Protein AF-A0A815UKU4-F1 (afdb_monomer_lite)

Radius of gyration: 18.38 Å; chains: 1; bounding box: 39×17×52 Å

Structure (mmCIF, N/CA/C/O backbone):
data_AF-A0A815UKU4-F1
#
_entry.id   AF-A0A815UKU4-F1
#
loop_
_atom_site.group_PDB
_atom_site.id
_atom_site.type_symbol
_atom_site.label_atom_id
_atom_site.label_alt_id
_atom_site.label_comp_id
_atom_site.label_asym_id
_atom_site.label_entity_id
_atom_site.label_seq_id
_atom_site.pdbx_PDB_ins_code
_atom_site.Cartn_x
_atom_site.Cartn_y
_atom_site.Cartn_z
_atom_site.occupancy
_atom_site.B_iso_or_equiv
_atom_site.auth_seq_id
_atom_site.auth_comp_id
_atom_site.auth_asym_id
_atom_site.auth_atom_id
_atom_site.pdbx_PDB_model_num
ATOM 1 N N . MET A 1 1 ? -2.535 3.174 -25.191 1.00 57.84 1 MET A N 1
ATOM 2 C CA . MET A 1 1 ? -2.035 2.491 -23.975 1.00 57.84 1 MET A CA 1
ATOM 3 C C . MET A 1 1 ? -2.349 3.275 -22.699 1.00 57.84 1 MET A C 1
ATOM 5 O O . MET A 1 1 ? -3.043 2.738 -21.852 1.00 57.84 1 MET A O 1
ATOM 9 N N . ILE A 1 2 ? -1.960 4.555 -22.588 1.00 61.06 2 ILE A N 1
ATOM 10 C CA . ILE A 1 2 ? -2.273 5.411 -21.417 1.00 61.06 2 ILE A CA 1
ATOM 11 C C . ILE A 1 2 ? -3.789 5.547 -21.174 1.00 61.06 2 ILE A C 1
ATOM 13 O O . ILE A 1 2 ? -4.244 5.445 -20.040 1.00 61.06 2 ILE A O 1
ATOM 17 N N . GLN A 1 3 ? -4.589 5.665 -22.239 1.00 64.94 3 GLN A N 1
ATOM 18 C CA . GLN A 1 3 ? -6.052 5.749 -22.132 1.00 64.94 3 GLN A CA 1
ATOM 19 C C . GLN A 1 3 ? -6.693 4.501 -21.499 1.00 64.94 3 GLN A C 1
ATOM 21 O O . GLN A 1 3 ? -7.680 4.617 -20.782 1.00 64.94 3 GLN A O 1
ATOM 26 N N . ALA A 1 4 ? -6.119 3.315 -21.725 1.00 63.22 4 ALA A N 1
ATOM 27 C CA . ALA A 1 4 ? -6.624 2.071 -21.146 1.00 63.22 4 ALA A CA 1
ATOM 28 C C . ALA A 1 4 ? -6.343 1.997 -19.638 1.00 63.22 4 ALA A C 1
ATOM 30 O O . ALA A 1 4 ? -7.191 1.535 -18.884 1.00 63.22 4 ALA A O 1
ATOM 31 N N . ILE A 1 5 ? -5.194 2.524 -19.196 1.00 65.50 5 ILE A N 1
ATOM 32 C CA . ILE A 1 5 ? -4.844 2.637 -17.773 1.00 65.50 5 ILE A CA 1
ATOM 33 C C . ILE A 1 5 ? -5.769 3.646 -17.083 1.00 65.50 5 ILE A C 1
ATOM 35 O O . ILE A 1 5 ? -6.315 3.348 -16.028 1.00 65.50 5 ILE A O 1
ATOM 39 N N . ILE A 1 6 ? -6.016 4.806 -17.704 1.00 70.56 6 ILE A N 1
ATOM 40 C CA . ILE A 1 6 ? -6.940 5.821 -17.168 1.00 70.56 6 ILE A CA 1
ATOM 41 C C . ILE A 1 6 ? -8.360 5.257 -17.030 1.00 70.56 6 ILE A C 1
ATOM 43 O O . ILE A 1 6 ? -9.017 5.513 -16.025 1.00 70.56 6 ILE A O 1
ATOM 47 N N . ASN A 1 7 ? -8.830 4.477 -18.006 1.00 65.19 7 ASN A N 1
ATOM 48 C CA . ASN A 1 7 ? -10.153 3.858 -17.945 1.00 65.19 7 ASN A CA 1
ATOM 49 C C . ASN A 1 7 ? -10.215 2.762 -16.864 1.00 65.19 7 ASN A C 1
ATOM 51 O O . ASN A 1 7 ? -11.135 2.774 -16.056 1.00 65.19 7 ASN A O 1
ATOM 55 N N . ALA A 1 8 ? -9.189 1.910 -16.752 1.00 61.19 8 ALA A N 1
ATOM 56 C CA . ALA A 1 8 ? -9.108 0.904 -15.690 1.00 61.19 8 ALA A CA 1
ATOM 57 C C . ALA A 1 8 ? -9.085 1.527 -14.280 1.00 61.19 8 ALA A C 1
ATOM 59 O O . ALA A 1 8 ? -9.707 0.992 -13.363 1.00 61.19 8 ALA A O 1
ATOM 60 N N . CYS A 1 9 ? -8.416 2.675 -14.109 1.00 56.84 9 CYS A N 1
ATOM 61 C CA . CYS A 1 9 ? -8.407 3.435 -12.854 1.00 56.84 9 CYS A CA 1
ATOM 62 C C . CYS A 1 9 ? -9.742 4.142 -12.562 1.00 56.84 9 CYS A C 1
ATOM 64 O O . CYS A 1 9 ? -10.086 4.324 -11.398 1.00 56.84 9 CYS A O 1
ATOM 66 N N . LYS A 1 10 ? -10.507 4.541 -13.588 1.00 60.84 10 LYS A N 1
ATOM 67 C CA . LYS A 1 10 ? -11.860 5.098 -13.412 1.00 60.84 10 LYS A CA 1
ATOM 68 C C . LYS A 1 10 ? -12.863 4.032 -12.968 1.00 60.84 10 LYS A C 1
ATOM 70 O O . LYS A 1 10 ? -13.695 4.321 -12.114 1.00 60.84 10 LYS A O 1
ATOM 75 N N . ASP A 1 11 ? -12.744 2.814 -13.491 1.00 55.22 11 ASP A N 1
ATOM 76 C CA . ASP A 1 11 ? -13.663 1.706 -13.190 1.00 55.22 11 ASP A CA 1
ATOM 77 C C . ASP A 1 11 ? -13.398 1.054 -11.816 1.00 55.22 11 ASP A C 1
ATOM 79 O O . ASP A 1 11 ? -14.298 0.477 -11.204 1.00 55.22 11 ASP A O 1
ATOM 83 N N . THR A 1 12 ? -12.178 1.180 -11.279 1.00 52.59 12 THR A N 1
ATOM 84 C CA . THR A 1 12 ? -11.830 0.695 -9.925 1.00 52.59 12 THR A CA 1
ATOM 85 C C . THR A 1 12 ? -12.334 1.602 -8.801 1.00 52.59 12 THR A C 1
ATOM 87 O O . THR A 1 12 ? -12.478 1.145 -7.671 1.00 52.59 12 THR A O 1
ATOM 90 N N . LEU A 1 13 ? -12.655 2.866 -9.096 1.00 50.06 13 LEU A N 1
ATOM 91 C CA . LEU A 1 13 ? -13.211 3.816 -8.124 1.00 50.06 13 LEU A CA 1
ATOM 92 C C . LEU A 1 13 ? -14.706 3.590 -7.829 1.00 50.06 13 LEU A C 1
ATOM 94 O O . LEU A 1 13 ? -15.226 4.178 -6.885 1.00 50.06 13 LEU A O 1
ATOM 98 N N . THR A 1 14 ? -15.399 2.744 -8.600 1.00 50.56 14 THR A N 1
ATOM 99 C CA . THR A 1 14 ? -16.851 2.513 -8.469 1.00 50.56 14 THR A CA 1
ATOM 100 C C . THR A 1 14 ? -17.234 1.084 -8.078 1.00 50.56 14 THR A C 1
ATOM 102 O O . THR A 1 14 ? -18.389 0.848 -7.730 1.00 50.56 14 THR A O 1
ATOM 105 N N . THR A 1 15 ? -16.301 0.127 -8.097 1.00 46.16 15 THR A N 1
ATOM 106 C CA . THR A 1 15 ? -16.606 -1.302 -7.872 1.00 46.16 15 THR A CA 1
ATOM 107 C C . THR A 1 15 ? -16.377 -1.800 -6.449 1.00 46.16 15 THR A C 1
ATOM 109 O O . THR A 1 15 ? -16.896 -2.856 -6.103 1.00 46.16 15 THR A O 1
ATOM 112 N N . ASN A 1 16 ? -15.739 -1.006 -5.589 1.00 49.50 16 ASN A N 1
ATOM 113 C CA . ASN A 1 16 ? -15.801 -1.201 -4.142 1.00 49.50 16 ASN A CA 1
ATOM 114 C C . ASN A 1 16 ? -16.555 -0.022 -3.535 1.00 49.50 16 ASN A C 1
ATOM 116 O O . ASN A 1 16 ? 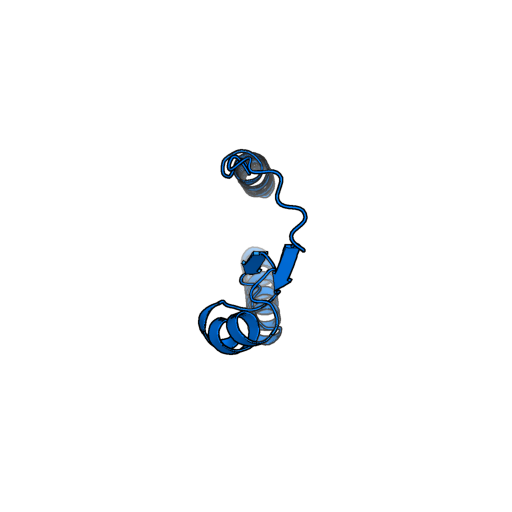-15.972 0.865 -2.914 1.00 49.50 16 ASN A O 1
ATOM 120 N N . SER A 1 17 ? -17.868 0.012 -3.776 1.00 42.72 17 SER A N 1
ATOM 121 C CA . SER A 1 17 ? -18.752 0.838 -2.963 1.00 42.72 17 SER A CA 1
ATOM 122 C C . SER A 1 17 ? -18.512 0.463 -1.505 1.00 42.72 17 SER A C 1
ATOM 124 O O . SER A 1 17 ? -18.702 -0.690 -1.110 1.00 42.72 17 SER A O 1
ATOM 126 N N . ILE A 1 18 ? -18.075 1.448 -0.725 1.00 54.75 18 ILE A N 1
ATOM 127 C CA . ILE A 1 18 ? -18.084 1.435 0.733 1.00 54.75 18 ILE A CA 1
ATOM 128 C C . ILE A 1 18 ? -19.568 1.421 1.126 1.00 54.75 18 ILE A C 1
ATOM 130 O O . ILE A 1 18 ? -20.181 2.446 1.410 1.00 54.75 18 ILE A O 1
ATOM 134 N N . HIS A 1 19 ? -20.205 0.263 0.998 1.00 53.16 19 HIS A N 1
ATOM 135 C CA . HIS A 1 19 ? -21.571 0.005 1.427 1.00 53.16 19 HIS A CA 1
ATOM 136 C C . HIS A 1 19 ? -21.537 -1.104 2.464 1.00 53.16 19 HIS A C 1
ATOM 138 O O . HIS A 1 19 ? -21.825 -2.270 2.216 1.00 53.16 19 HIS A O 1
ATOM 144 N N . GLY A 1 20 ? -21.161 -0.662 3.654 1.00 46.75 20 GLY A N 1
ATOM 145 C CA . GLY A 1 20 ? -21.531 -1.247 4.925 1.00 46.75 20 GLY A CA 1
ATOM 146 C C . GLY A 1 20 ? -21.812 -0.088 5.866 1.00 46.75 20 GLY A C 1
ATOM 147 O O . GLY A 1 20 ? -20.999 0.216 6.730 1.00 46.75 20 GLY A O 1
ATOM 148 N N . GLU A 1 21 ? -22.923 0.617 5.638 1.00 60.72 21 GLU A N 1
ATOM 149 C CA . GLU A 1 21 ? -23.481 1.527 6.632 1.00 60.72 21 GLU A CA 1
ATOM 150 C C . GLU A 1 21 ? -23.696 0.759 7.940 1.00 60.72 21 GLU A C 1
ATOM 152 O O . GLU A 1 21 ? -24.648 0.003 8.100 1.00 60.72 21 GLU A O 1
ATOM 157 N N . THR A 1 22 ? -22.834 1.022 8.908 1.00 52.09 22 THR A N 1
ATOM 158 C CA . THR A 1 22 ? -23.268 1.268 10.275 1.00 52.09 22 THR A CA 1
ATOM 159 C C . THR A 1 22 ? -22.486 2.478 10.733 1.00 52.09 22 THR A C 1
ATOM 161 O O . THR A 1 22 ? -21.262 2.415 10.811 1.00 52.09 22 THR A O 1
ATOM 164 N N . ASN A 1 23 ? -23.186 3.582 11.001 1.00 54.28 23 ASN A N 1
ATOM 165 C CA . ASN A 1 23 ? -22.653 4.695 11.777 1.00 54.28 23 ASN A CA 1
ATOM 166 C C . ASN A 1 23 ? -22.050 4.133 13.064 1.00 54.28 23 ASN A C 1
ATOM 168 O O . ASN A 1 23 ? -22.750 3.884 14.044 1.00 54.28 23 ASN A O 1
ATOM 172 N N . SER A 1 24 ? -20.747 3.919 13.050 1.00 55.59 24 SER A N 1
ATOM 173 C CA . SER A 1 24 ? -19.969 3.712 14.244 1.00 55.59 24 SER A CA 1
ATOM 174 C C . SER A 1 24 ? -19.047 4.919 14.290 1.00 55.59 24 SER A C 1
ATOM 176 O O . SER A 1 24 ? -18.352 5.211 13.321 1.00 55.59 24 SER A O 1
ATOM 178 N N . ASN A 1 25 ? -19.085 5.683 15.380 1.00 67.69 25 ASN A N 1
ATOM 179 C CA . ASN A 1 25 ? -18.122 6.756 15.652 1.00 67.69 25 ASN A CA 1
ATOM 180 C C . ASN A 1 25 ? -16.721 6.161 15.913 1.00 67.69 25 ASN A C 1
ATOM 182 O O . ASN A 1 25 ? -16.052 6.533 16.875 1.00 67.69 25 ASN A O 1
ATOM 186 N N . ARG A 1 26 ? -16.309 5.164 15.130 1.00 71.50 26 ARG A N 1
ATOM 187 C CA . ARG A 1 26 ? -15.044 4.463 15.267 1.00 71.50 26 ARG A CA 1
ATOM 188 C C . ARG A 1 26 ? -14.039 5.126 14.349 1.00 71.50 26 ARG A C 1
ATOM 190 O O . ARG A 1 26 ? -14.344 5.559 13.240 1.00 71.50 26 ARG A O 1
ATOM 197 N N . LEU A 1 27 ? -12.834 5.268 14.875 1.00 80.12 27 LEU A N 1
ATOM 198 C CA . LEU A 1 27 ? -11.725 5.866 14.160 1.00 80.12 27 LEU A CA 1
ATOM 199 C C . LEU A 1 27 ? -11.337 4.941 12.997 1.00 80.12 27 LEU A C 1
ATOM 201 O O . LEU A 1 27 ? -11.098 3.758 13.225 1.00 80.12 27 LEU A O 1
ATOM 205 N N . LEU A 1 28 ? -11.244 5.480 11.780 1.00 84.88 28 LEU A N 1
ATOM 206 C CA . LEU A 1 28 ? -10.686 4.762 10.634 1.00 84.88 28 LEU A CA 1
ATOM 207 C C . LEU A 1 28 ? -9.173 5.008 10.556 1.00 84.88 28 LEU A C 1
ATOM 209 O O . LEU A 1 28 ? -8.726 6.155 10.493 1.00 84.88 28 LEU A O 1
ATOM 213 N N . ILE A 1 29 ? -8.385 3.936 10.528 1.00 83.56 29 ILE A N 1
ATOM 214 C CA . ILE A 1 29 ? -6.927 3.958 10.399 1.00 83.56 29 ILE A CA 1
ATOM 215 C C . ILE A 1 29 ? -6.538 3.350 9.052 1.00 83.56 29 ILE A C 1
ATOM 217 O O . ILE A 1 29 ? -6.777 2.173 8.796 1.00 83.56 29 ILE A O 1
ATOM 221 N N . LEU A 1 30 ? -5.874 4.144 8.211 1.00 84.25 30 LEU A N 1
ATOM 222 C CA . LEU A 1 30 ? -5.323 3.687 6.936 1.00 84.25 30 LEU A CA 1
ATOM 223 C C . LEU A 1 30 ? -3.849 3.308 7.113 1.00 84.25 30 LEU A C 1
ATOM 225 O O . LEU A 1 30 ? -2.989 4.174 7.291 1.00 84.25 30 LEU A O 1
ATOM 229 N N . HIS A 1 31 ? -3.544 2.014 7.060 1.00 83.56 31 HIS A N 1
ATOM 230 C CA . HIS A 1 31 ? -2.180 1.509 7.140 1.00 83.56 31 HIS A CA 1
ATOM 231 C C . HIS A 1 31 ? -1.582 1.323 5.740 1.00 83.56 31 HIS A C 1
ATOM 233 O O . HIS A 1 31 ? -2.151 0.654 4.878 1.00 83.56 31 HIS A O 1
ATOM 239 N N . LEU A 1 32 ? -0.398 1.900 5.519 1.00 80.75 32 LEU A N 1
ATOM 240 C CA . LEU A 1 32 ? 0.268 1.883 4.213 1.00 80.75 32 LEU A CA 1
ATOM 241 C C . LEU A 1 32 ? 0.802 0.491 3.847 1.00 80.75 32 LEU A C 1
ATOM 243 O O . LEU A 1 32 ? 0.824 0.142 2.673 1.00 80.75 32 LEU A O 1
ATOM 247 N N . GLY A 1 33 ? 1.249 -0.291 4.829 1.00 78.50 33 GLY A N 1
ATOM 248 C CA . GLY A 1 33 ? 1.851 -1.607 4.620 1.00 78.50 33 GLY A CA 1
ATOM 249 C C . GLY A 1 33 ? 0.850 -2.740 4.385 1.00 78.50 33 GLY A C 1
ATOM 250 O O . GLY A 1 33 ? -0.352 -2.536 4.209 1.00 78.5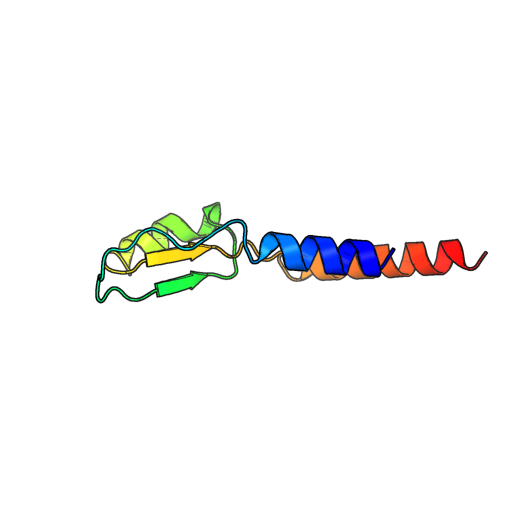0 33 GLY A O 1
ATOM 251 N N . THR A 1 34 ? 1.374 -3.963 4.388 1.00 76.06 34 THR A N 1
ATOM 252 C CA . THR A 1 34 ? 0.594 -5.194 4.228 1.00 76.06 34 THR A CA 1
ATOM 253 C C . THR A 1 34 ? 0.050 -5.701 5.558 1.00 76.06 34 THR A C 1
ATOM 255 O O . THR A 1 34 ? 0.715 -5.609 6.591 1.00 76.06 34 THR A O 1
ATOM 258 N N . ARG A 1 35 ? -1.133 -6.317 5.507 1.00 73.56 35 ARG A N 1
ATOM 259 C CA . ARG A 1 35 ? -1.853 -6.873 6.663 1.00 73.56 35 ARG A CA 1
ATOM 260 C C . ARG A 1 35 ? -1.019 -7.848 7.508 1.00 73.56 35 ARG A C 1
ATOM 262 O O . ARG A 1 35 ? -1.080 -7.791 8.733 1.00 73.56 35 ARG A O 1
ATOM 269 N N . ASP A 1 36 ? -0.220 -8.691 6.857 1.00 73.00 36 ASP A N 1
ATOM 270 C CA . ASP A 1 36 ? 0.444 -9.847 7.479 1.00 73.00 36 ASP A CA 1
ATOM 271 C C . ASP A 1 36 ? 1.425 -9.490 8.602 1.00 73.00 36 ASP A C 1
ATOM 273 O O . ASP A 1 36 ? 1.599 -10.269 9.531 1.00 73.00 36 ASP A O 1
ATOM 277 N N . ALA A 1 37 ? 2.050 -8.313 8.539 1.00 64.00 37 ALA A N 1
ATOM 278 C CA . ALA A 1 37 ? 3.044 -7.894 9.528 1.00 64.00 37 ALA A CA 1
ATOM 279 C C . ALA A 1 37 ? 2.460 -7.027 10.652 1.00 64.00 37 ALA A C 1
ATOM 281 O O . ALA A 1 37 ? 3.120 -6.811 11.660 1.00 64.00 37 ALA A O 1
ATOM 282 N N . ALA A 1 38 ? 1.254 -6.490 10.469 1.00 67.75 38 ALA A N 1
ATOM 283 C CA . ALA A 1 38 ? 0.751 -5.387 11.280 1.00 67.75 38 ALA A CA 1
ATOM 284 C C . ALA A 1 38 ? -0.494 -5.764 12.100 1.00 67.75 38 ALA A C 1
ATOM 286 O O . ALA A 1 38 ? -0.814 -5.098 13.082 1.00 67.75 38 ALA A O 1
ATOM 287 N N . ILE A 1 39 ? -1.211 -6.832 11.737 1.00 72.44 39 ILE A N 1
ATOM 288 C CA . ILE A 1 39 ? -2.538 -7.087 12.307 1.00 72.44 39 ILE A CA 1
ATOM 289 C C . ILE A 1 39 ? -2.536 -7.384 13.812 1.00 72.44 39 ILE A C 1
ATOM 291 O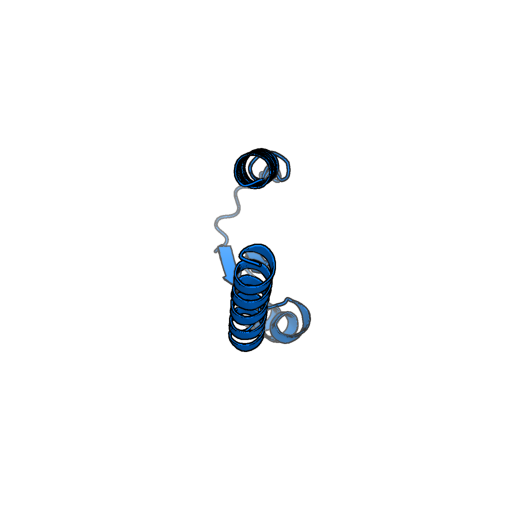 O . ILE A 1 39 ? -3.461 -6.963 14.505 1.00 72.44 39 ILE A O 1
ATOM 295 N N . GLU A 1 40 ? -1.504 -8.064 14.322 1.00 70.62 40 GLU A N 1
ATOM 296 C CA . GLU A 1 40 ? -1.398 -8.395 15.750 1.00 70.62 40 GLU A CA 1
ATOM 297 C C . GLU A 1 40 ? -1.187 -7.141 16.6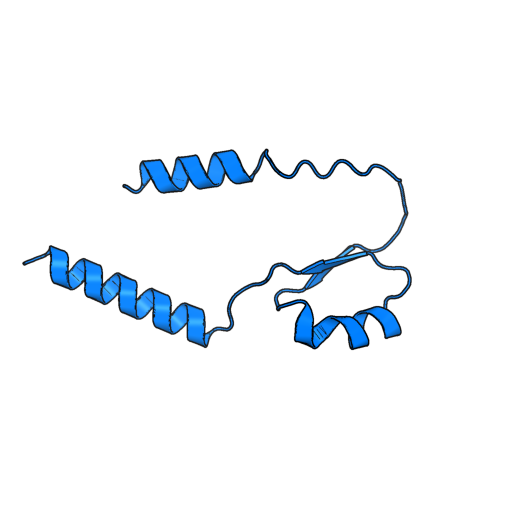08 1.00 70.62 40 GLU A C 1
ATOM 299 O O . GLU A 1 40 ? -1.828 -6.989 17.650 1.00 70.62 40 GLU A O 1
ATOM 304 N N . ASP A 1 41 ? -0.367 -6.200 16.137 1.00 72.88 41 ASP A N 1
ATOM 305 C CA . ASP A 1 41 ? -0.125 -4.936 16.833 1.00 72.88 41 ASP A CA 1
ATOM 306 C C . ASP A 1 41 ? -1.366 -4.035 16.795 1.00 72.88 41 ASP A C 1
ATOM 308 O O . ASP A 1 41 ? -1.784 -3.492 17.821 1.00 72.88 41 ASP A O 1
ATOM 312 N N . TYR A 1 42 ? -2.021 -3.910 15.637 1.00 74.06 42 TYR A N 1
ATOM 313 C CA . TYR A 1 42 ? -3.196 -3.045 15.508 1.00 74.06 42 TYR A CA 1
ATOM 314 C C . TYR A 1 42 ? -4.398 -3.548 16.317 1.00 74.06 42 TYR A C 1
ATOM 316 O O . TYR A 1 42 ? -5.072 -2.739 16.954 1.00 74.06 42 TYR A O 1
ATOM 324 N N . ALA A 1 43 ? -4.627 -4.865 16.376 1.00 72.81 43 ALA A N 1
ATOM 325 C CA . ALA A 1 43 ? -5.702 -5.442 17.186 1.00 72.81 43 ALA A CA 1
ATOM 326 C C . ALA A 1 43 ? -5.517 -5.180 18.692 1.00 72.81 43 ALA A C 1
ATOM 328 O O . ALA A 1 43 ? -6.496 -5.037 19.422 1.00 72.81 43 ALA A O 1
ATOM 329 N N . LYS A 1 44 ? -4.265 -5.084 19.160 1.00 79.56 44 LYS A N 1
ATOM 330 C CA . LYS A 1 44 ? -3.940 -4.843 20.570 1.00 79.56 44 LYS A CA 1
ATOM 331 C C . LYS A 1 44 ? -4.153 -3.390 20.996 1.00 79.56 44 LYS A C 1
ATOM 333 O O . LYS A 1 44 ? -4.620 -3.150 22.107 1.00 79.56 44 LYS A O 1
ATOM 338 N N . TYR A 1 45 ? -3.778 -2.430 20.152 1.00 79.38 45 TYR A N 1
ATOM 339 C CA . TYR A 1 45 ? -3.788 -1.004 20.508 1.00 79.38 45 TYR A CA 1
ATOM 340 C C . TYR A 1 45 ? -5.030 -0.250 20.021 1.00 79.38 45 TYR A C 1
ATOM 342 O O . TYR A 1 45 ? -5.362 0.793 20.581 1.00 79.38 45 TYR A O 1
ATOM 350 N N . TYR A 1 46 ? -5.729 -0.775 19.013 1.00 79.69 46 TYR A N 1
ATOM 351 C CA . TYR A 1 46 ? -6.815 -0.082 18.321 1.00 79.69 46 TYR A CA 1
ATOM 352 C C . TYR A 1 46 ? -8.060 -0.970 18.167 1.00 79.69 46 TYR A C 1
ATOM 354 O O . TYR A 1 46 ? -8.697 -0.978 17.118 1.00 79.69 46 TYR A O 1
ATOM 362 N N . ALA A 1 47 ? -8.423 -1.709 19.223 1.00 77.56 47 ALA A N 1
ATOM 363 C CA . ALA A 1 47 ? -9.555 -2.647 19.229 1.00 77.56 47 ALA A CA 1
ATOM 364 C C . ALA A 1 47 ? -10.898 -2.004 18.819 1.00 77.56 47 ALA A C 1
ATOM 366 O O . ALA A 1 47 ? -11.724 -2.647 18.172 1.00 77.56 47 ALA A O 1
ATOM 367 N N . ASP A 1 48 ? -11.088 -0.719 19.133 1.00 81.69 48 ASP A N 1
ATOM 368 C CA . ASP A 1 48 ? -12.298 0.047 18.812 1.00 81.69 48 ASP A CA 1
ATOM 369 C C . ASP A 1 48 ? -12.185 0.864 17.513 1.00 81.69 48 ASP A C 1
ATOM 371 O O . ASP A 1 48 ? -13.055 1.679 17.221 1.00 81.69 48 ASP A O 1
ATOM 375 N N . SER A 1 49 ? -11.144 0.650 16.708 1.00 80.00 49 SER A N 1
ATOM 376 C CA . SER A 1 49 ? -10.929 1.342 15.429 1.00 80.00 49 SER A CA 1
ATOM 377 C C . SER A 1 49 ? -11.061 0.383 14.252 1.00 80.00 49 SER A C 1
ATOM 379 O O . SER A 1 49 ? -10.729 -0.797 14.365 1.00 80.00 49 SER A O 1
ATOM 381 N N . ASP A 1 50 ? -11.494 0.906 13.113 1.00 82.81 50 ASP A N 1
ATOM 382 C CA . ASP A 1 50 ? -11.480 0.170 11.855 1.00 82.81 50 ASP A CA 1
ATOM 383 C C . ASP A 1 50 ? -10.122 0.388 11.183 1.00 82.81 50 ASP A C 1
ATOM 385 O O . ASP A 1 50 ? -9.672 1.524 11.028 1.00 82.81 50 ASP A O 1
ATOM 389 N N . VAL A 1 51 ? -9.431 -0.694 10.817 1.00 82.62 51 VAL A N 1
ATOM 390 C CA . VAL A 1 51 ? -8.099 -0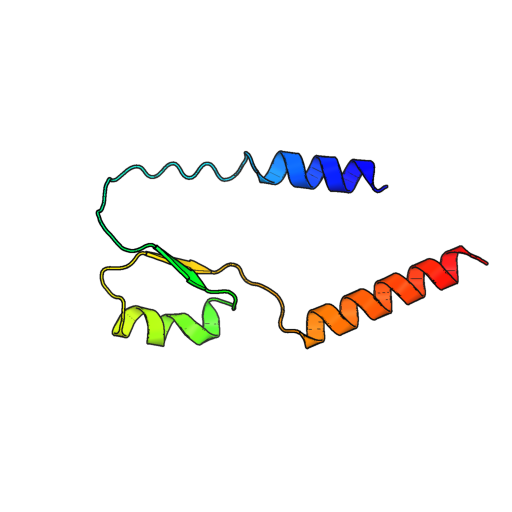.625 10.196 1.00 82.62 51 VAL A CA 1
ATOM 391 C C . VAL A 1 51 ? -8.166 -1.174 8.781 1.00 82.62 51 VAL A C 1
ATOM 393 O O . VAL A 1 51 ? -8.432 -2.360 8.576 1.00 82.62 51 VAL A O 1
ATOM 396 N N . GLU A 1 52 ? -7.871 -0.324 7.804 1.00 83.50 52 GLU A N 1
ATOM 397 C CA . GLU A 1 52 ? -7.763 -0.708 6.399 1.00 83.50 52 GLU A CA 1
ATOM 398 C C . GLU A 1 52 ? -6.304 -0.715 5.943 1.00 83.50 52 GLU A C 1
ATOM 400 O O . GLU A 1 52 ? -5.518 0.180 6.259 1.00 83.50 52 GLU A O 1
ATOM 405 N N . PHE A 1 53 ? -5.939 -1.733 5.165 1.00 83.75 53 PHE A N 1
ATOM 406 C CA . PHE A 1 53 ? -4.585 -1.924 4.654 1.00 83.75 53 PHE A CA 1
ATOM 407 C C . PHE A 1 53 ? -4.531 -1.568 3.173 1.00 83.75 53 PHE A C 1
ATOM 409 O O . PHE A 1 53 ? -5.146 -2.232 2.340 1.00 83.75 53 PHE A O 1
ATOM 416 N N . MET A 1 54 ? -3.749 -0.545 2.839 1.00 83.19 54 MET A N 1
ATOM 417 C CA . MET A 1 54 ? -3.582 -0.079 1.463 1.00 83.19 54 MET A CA 1
ATOM 418 C C . MET A 1 54 ? -2.644 -0.972 0.639 1.00 83.19 54 MET A C 1
ATOM 420 O O . MET A 1 54 ? -2.598 -0.832 -0.582 1.00 83.19 54 MET A O 1
ATOM 424 N N . ASN A 1 55 ? -1.901 -1.882 1.286 1.00 79.38 55 ASN A N 1
ATOM 425 C CA . ASN A 1 55 ? -0.963 -2.811 0.647 1.00 79.38 55 ASN A CA 1
ATOM 426 C C . ASN A 1 55 ? 0.031 -2.109 -0.294 1.00 79.38 55 ASN A C 1
ATOM 428 O O . ASN A 1 55 ? 0.342 -2.604 -1.382 1.00 79.38 55 ASN A O 1
ATOM 432 N N . LEU A 1 56 ? 0.533 -0.938 0.109 1.00 77.44 56 LEU A N 1
ATOM 433 C CA . LEU A 1 56 ? 1.499 -0.207 -0.694 1.00 77.44 56 LEU A CA 1
ATOM 434 C C . LEU A 1 56 ? 2.845 -0.943 -0.699 1.00 77.44 56 LEU A C 1
ATOM 436 O O . LEU A 1 56 ? 3.342 -1.359 0.354 1.00 77.44 56 LEU A O 1
ATOM 440 N N . PRO A 1 57 ? 3.478 -1.087 -1.875 1.00 72.19 57 PRO A N 1
ATOM 441 C CA . PRO A 1 57 ? 4.779 -1.723 -1.974 1.00 72.19 57 PRO A CA 1
ATOM 442 C C . PRO A 1 57 ? 5.849 -0.928 -1.219 1.00 72.19 57 PRO A C 1
ATOM 444 O O . PRO A 1 57 ? 5.901 0.301 -1.291 1.00 72.19 57 PRO A O 1
ATOM 447 N N . HIS A 1 58 ? 6.771 -1.635 -0.563 1.00 78.44 58 HIS A N 1
ATOM 448 C CA . HIS A 1 58 ? 7.945 -1.014 0.051 1.00 78.44 58 HIS A CA 1
ATOM 449 C C . HIS A 1 58 ? 8.789 -0.262 -0.999 1.00 78.44 58 HIS A C 1
ATOM 451 O O . HIS A 1 58 ? 8.823 -0.647 -2.170 1.00 78.44 58 HIS A O 1
ATOM 457 N N . ILE A 1 59 ? 9.550 0.761 -0.589 1.00 79.44 59 ILE A N 1
ATOM 458 C CA . ILE A 1 59 ? 10.309 1.650 -1.498 1.00 79.44 59 ILE A CA 1
ATOM 459 C C . ILE A 1 59 ? 11.202 0.903 -2.506 1.00 79.44 59 ILE A C 1
ATOM 461 O O . ILE A 1 59 ? 11.391 1.342 -3.642 1.00 79.44 59 ILE A O 1
ATOM 465 N N . HIS A 1 60 ? 11.722 -0.265 -2.125 1.00 72.12 60 HIS A N 1
ATOM 466 C CA . HIS A 1 60 ? 12.534 -1.116 -2.994 1.00 72.12 60 HIS A CA 1
ATOM 467 C C . HIS A 1 60 ? 11.741 -1.707 -4.166 1.00 72.12 60 HIS A C 1
ATOM 469 O O . HIS A 1 60 ? 12.271 -1.788 -5.276 1.00 72.12 60 HIS A O 1
ATOM 475 N N . ALA A 1 61 ? 10.473 -2.062 -3.955 1.00 72.31 61 ALA A N 1
ATOM 476 C CA . ALA A 1 61 ? 9.586 -2.511 -5.020 1.00 72.31 61 ALA A CA 1
ATOM 477 C C . ALA A 1 61 ? 9.299 -1.362 -5.999 1.00 72.31 61 ALA A C 1
ATOM 479 O O . ALA A 1 61 ? 9.426 -1.543 -7.208 1.00 72.31 61 ALA A O 1
ATOM 480 N N . THR A 1 62 ? 9.056 -0.149 -5.496 1.00 77.12 62 THR A N 1
ATOM 481 C CA . THR A 1 62 ? 8.852 1.052 -6.326 1.00 77.12 62 THR A CA 1
ATOM 482 C C . THR A 1 62 ? 10.097 1.413 -7.147 1.00 77.12 62 THR A C 1
ATOM 484 O O . THR A 1 62 ? 10.009 1.717 -8.341 1.00 77.12 62 THR A O 1
ATOM 487 N N . SER A 1 63 ? 11.288 1.324 -6.546 1.00 76.75 63 SER A N 1
ATOM 488 C CA . SER A 1 63 ? 12.570 1.541 -7.234 1.00 76.75 63 SER A CA 1
ATOM 489 C C . SER A 1 63 ? 12.828 0.496 -8.329 1.00 76.75 63 SER A C 1
ATOM 491 O O . SER A 1 63 ? 13.288 0.825 -9.423 1.00 76.75 63 SER A O 1
ATOM 493 N N . ARG A 1 64 ? 12.477 -0.774 -8.086 1.00 76.88 64 ARG A N 1
ATOM 494 C CA . ARG A 1 64 ? 12.575 -1.830 -9.103 1.00 76.88 64 ARG A CA 1
ATOM 495 C C . ARG A 1 64 ? 11.605 -1.587 -10.263 1.00 76.88 64 ARG A C 1
ATOM 497 O O . ARG A 1 64 ? 12.032 -1.649 -11.415 1.00 76.88 64 ARG A O 1
ATOM 504 N N . SER A 1 65 ? 10.348 -1.252 -9.976 1.00 75.19 65 SER A N 1
ATOM 505 C CA . SER A 1 65 ? 9.328 -0.976 -10.998 1.00 75.19 65 SER A CA 1
ATOM 506 C C . SER A 1 65 ? 9.702 0.214 -11.885 1.00 75.19 65 SER A C 1
ATOM 508 O O . SER A 1 65 ? 9.590 0.137 -13.106 1.00 75.19 65 SER A O 1
ATOM 510 N N . THR A 1 66 ? 10.229 1.294 -11.301 1.00 82.19 66 THR A N 1
ATOM 511 C CA . THR A 1 66 ? 10.692 2.465 -12.070 1.00 82.19 66 THR A CA 1
ATOM 512 C C . THR A 1 66 ? 11.892 2.149 -12.963 1.00 82.19 66 THR A C 1
ATOM 514 O O . THR A 1 66 ? 11.937 2.605 -14.105 1.00 82.19 66 THR A O 1
ATOM 517 N N . ARG A 1 67 ? 12.845 1.330 -12.496 1.00 81.31 67 ARG A N 1
ATOM 518 C CA . ARG A 1 67 ? 13.959 0.850 -13.334 1.00 81.31 67 ARG A CA 1
ATOM 519 C C . ARG A 1 67 ? 13.474 -0.009 -14.501 1.00 81.31 67 ARG A C 1
ATOM 521 O O . ARG A 1 67 ? 13.959 0.174 -15.612 1.00 81.31 67 ARG A O 1
ATOM 528 N N . MET A 1 68 ? 12.511 -0.903 -14.271 1.00 81.50 68 MET A N 1
ATOM 529 C CA . MET A 1 68 ? 11.928 -1.728 -15.336 1.00 81.50 68 MET A CA 1
ATOM 530 C C . MET A 1 68 ? 11.193 -0.880 -16.379 1.00 81.50 68 MET A C 1
ATOM 532 O O . MET A 1 68 ? 11.407 -1.080 -17.570 1.00 81.50 68 MET A O 1
ATOM 536 N N . LEU A 1 69 ? 10.401 0.108 -15.951 1.00 83.56 69 LEU A N 1
ATOM 537 C CA . LEU A 1 69 ? 9.714 1.028 -16.865 1.00 83.56 69 LEU A CA 1
ATOM 538 C C . LEU A 1 69 ? 10.698 1.787 -17.763 1.00 83.56 69 LEU A C 1
ATOM 540 O O . LEU A 1 69 ? 10.516 1.822 -18.975 1.00 83.56 69 LEU A O 1
ATOM 544 N N . ARG A 1 70 ? 11.778 2.329 -17.185 1.00 85.06 70 ARG A N 1
ATOM 545 C CA . ARG A 1 70 ? 12.830 3.014 -17.955 1.00 85.06 70 ARG A CA 1
ATOM 546 C C . ARG A 1 70 ? 13.543 2.082 -18.936 1.00 85.06 70 ARG A C 1
ATOM 548 O O . ARG A 1 70 ? 13.899 2.509 -20.026 1.00 85.06 70 ARG A O 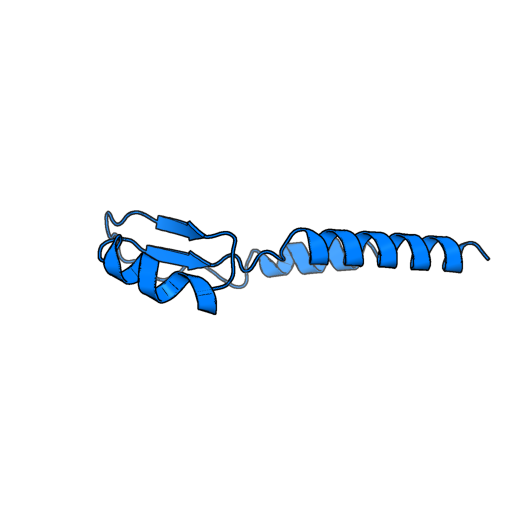1
ATOM 555 N N . ALA A 1 71 ? 13.760 0.823 -18.558 1.00 82.25 71 ALA A N 1
ATOM 556 C CA . ALA A 1 71 ? 14.385 -0.160 -19.438 1.00 82.25 71 ALA A CA 1
ATOM 557 C C . ALA A 1 71 ? 13.492 -0.520 -20.637 1.00 82.25 71 ALA A C 1
ATOM 559 O O . ALA A 1 71 ? 14.000 -0.675 -21.743 1.00 82.25 71 ALA A O 1
ATOM 560 N N . ILE A 1 72 ? 12.175 -0.619 -20.430 1.00 79.75 72 ILE A N 1
ATOM 561 C CA . ILE A 1 72 ? 11.203 -0.867 -21.505 1.00 79.75 72 ILE A CA 1
ATOM 562 C C . ILE A 1 72 ? 11.156 0.323 -22.468 1.00 79.75 72 ILE A C 1
ATOM 564 O O . ILE A 1 72 ? 11.229 0.124 -23.675 1.00 79.75 72 ILE A O 1
ATOM 568 N N . ASP A 1 73 ? 11.096 1.546 -21.943 1.00 77.00 73 ASP A N 1
ATOM 569 C CA . ASP A 1 73 ? 11.074 2.774 -22.747 1.00 77.00 73 ASP A CA 1
ATOM 570 C C . ASP A 1 73 ? 12.342 2.918 -23.612 1.00 77.00 73 ASP A C 1
ATOM 572 O O . ASP A 1 73 ? 12.277 3.147 -24.820 1.00 77.00 73 ASP A O 1
ATOM 576 N N . ALA A 1 74 ? 13.511 2.643 -23.023 1.00 75.69 74 ALA A N 1
ATOM 577 C CA . ALA A 1 74 ? 14.783 2.628 -23.743 1.00 75.69 74 ALA A CA 1
ATOM 578 C C . ALA A 1 74 ? 14.876 1.510 -24.800 1.00 75.69 74 ALA A C 1
ATOM 580 O O . ALA A 1 74 ? 15.579 1.667 -25.798 1.00 75.69 74 ALA A O 1
ATOM 581 N N . ALA A 1 75 ? 14.189 0.382 -24.592 1.00 70.69 75 ALA A N 1
ATOM 582 C CA . ALA A 1 75 ? 14.146 -0.726 -25.542 1.00 70.69 75 ALA A CA 1
ATOM 583 C C . ALA A 1 75 ? 13.168 -0.487 -26.706 1.00 70.69 75 ALA A C 1
ATOM 585 O O . ALA A 1 75 ? 13.377 -1.050 -27.774 1.00 70.69 75 ALA A O 1
ATOM 586 N N . GLN A 1 76 ? 12.132 0.340 -26.518 1.00 68.81 76 GLN A N 1
ATOM 587 C CA . GLN A 1 76 ? 11.154 0.692 -27.560 1.00 68.81 76 GLN A CA 1
ATOM 588 C C . GLN A 1 76 ? 11.626 1.817 -28.494 1.00 68.81 76 GLN A C 1
ATOM 590 O O . GLN A 1 76 ? 11.072 1.978 -29.576 1.00 68.81 76 GLN A O 1
ATOM 595 N N . CYS A 1 77 ? 12.648 2.585 -28.104 1.00 57.44 77 CYS A N 1
ATOM 596 C CA . CYS A 1 77 ? 13.272 3.613 -28.948 1.00 57.44 77 CYS A CA 1
ATOM 597 C C . CYS A 1 77 ? 14.369 3.068 -29.898 1.00 57.44 77 CYS A C 1
ATOM 599 O O . CYS A 1 77 ? 15.156 3.855 -30.427 1.00 57.44 77 CYS A O 1
ATOM 601 N N . ARG A 1 78 ? 14.458 1.744 -30.088 1.00 48.75 78 ARG A N 1
ATOM 602 C CA . ARG A 1 78 ? 15.313 1.069 -31.082 1.00 48.75 78 ARG A CA 1
ATOM 603 C C . ARG A 1 78 ? 14.451 0.361 -32.113 1.00 48.75 78 ARG A C 1
ATOM 605 O O . ARG A 1 78 ? 14.892 0.327 -33.280 1.00 48.75 78 ARG A O 1
#

Foldseek 3Di:
DVVVVVVVVVVVVPPPPPPDDDPDPAAEAEAAADCPPPVVVCCVPRVRHHYDYPHHDDVVVVVVVVVVVVVVVVVVVD

Secondary structure (DSSP, 8-state):
-HHHHHHHHHHHTTSS---------PPEEEESS-HHHHHHHHHHH-TTSEEEE--PPPHHHHHHHHHHHHHHHHHHT-

Organism: NCBI:txid392033

Sequence (78 aa):
MIQAIINACKDTLTTNSIHGETNSNRLLILHLGTRDAAIEDYAKYYADSDVEFMNLPHIHATSRSTRMLRAIDAAQCR

pLDDT: mean 70.36, std 11.62, range [42.72, 85.06]